Protein AF-A0A328LA47-F1 (afdb_monomer_lite)

Sequence (60 aa):
MICGELITWMEYRGVIIFEILCENSMVEIFSYKYLIFNFEHINGGKYVLFDTSTKKVFII

pLDDT: mean 75.48, std 10.47, range [55.66, 92.31]

Secondary structure (DSSP, 8-state):
----EEEEEEEETTEEEEEEEETTEEEEEEEETTEEEEEEEETTTEEEEEETTTTEEEE-

Radius of gyration: 11.63 Å; chains: 1; bounding box: 26×24×29 Å

Structure (mmCIF, N/CA/C/O backbone):
data_AF-A0A328LA47-F1
#
_entry.id   AF-A0A328LA47-F1
#
loop_
_atom_site.group_PDB
_atom_site.id
_atom_site.type_symbol
_atom_site.label_atom_id
_atom_site.label_alt_id
_atom_site.label_comp_id
_atom_site.label_asym_id
_atom_site.label_entity_id
_atom_site.label_seq_id
_atom_site.pdbx_PDB_ins_code
_atom_site.Cartn_x
_atom_site.Cartn_y
_atom_site.Cartn_z
_atom_site.occupancy
_atom_site.B_iso_or_equiv
_atom_site.auth_seq_id
_atom_site.auth_comp_id
_atom_site.auth_asym_id
_atom_site.auth_atom_id
_atom_site.pdbx_PDB_model_num
ATOM 1 N N . MET A 1 1 ? 2.348 -8.505 2.833 1.00 56.34 1 MET A N 1
ATOM 2 C CA . MET A 1 1 ? 3.629 -7.996 3.356 1.00 56.34 1 MET A CA 1
ATOM 3 C C . MET A 1 1 ? 4.362 -7.421 2.163 1.00 56.34 1 MET A C 1
ATOM 5 O O . MET A 1 1 ? 4.659 -8.190 1.263 1.00 56.34 1 MET A O 1
ATOM 9 N N . ILE A 1 2 ? 4.517 -6.099 2.096 1.00 62.47 2 ILE A N 1
ATOM 10 C CA . ILE A 1 2 ? 5.310 -5.437 1.050 1.00 62.47 2 ILE A CA 1
ATOM 11 C C . ILE A 1 2 ? 6.705 -5.245 1.642 1.00 62.47 2 ILE A C 1
ATOM 13 O O . ILE A 1 2 ? 6.817 -4.751 2.762 1.00 62.47 2 ILE A O 1
ATOM 17 N N . CYS A 1 3 ? 7.736 -5.708 0.940 1.00 65.69 3 CYS A N 1
ATOM 18 C CA . CYS A 1 3 ? 9.13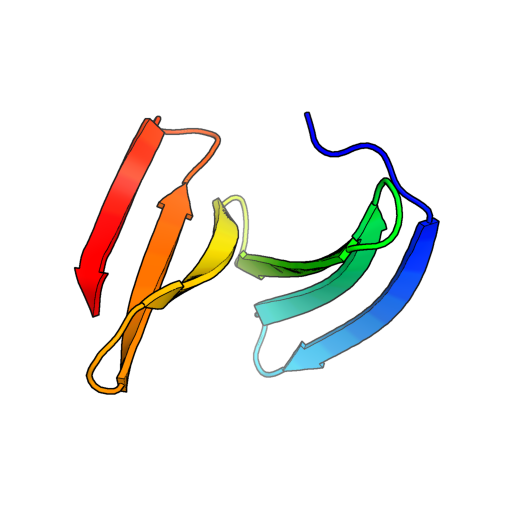0 -5.593 1.354 1.00 65.69 3 CYS A CA 1
ATOM 19 C C . CYS A 1 3 ? 9.872 -4.828 0.259 1.00 65.69 3 CYS A C 1
ATOM 21 O O . CYS A 1 3 ? 9.913 -5.284 -0.878 1.00 65.69 3 CYS A O 1
ATOM 23 N N . GLY A 1 4 ? 10.405 -3.659 0.590 1.00 79.88 4 GLY A N 1
ATOM 24 C CA . GLY A 1 4 ? 11.067 -2.779 -0.365 1.00 79.88 4 GLY A CA 1
ATOM 25 C C . GLY A 1 4 ? 11.767 -1.626 0.340 1.00 79.88 4 GLY A C 1
ATOM 26 O O . GLY A 1 4 ? 11.664 -1.479 1.561 1.00 79.88 4 GLY A O 1
ATOM 27 N N . GLU A 1 5 ? 12.482 -0.814 -0.430 1.00 84.88 5 GLU A N 1
ATOM 28 C CA . GLU A 1 5 ? 13.166 0.375 0.080 1.00 84.88 5 GLU A CA 1
ATOM 29 C C . GLU A 1 5 ? 12.209 1.570 0.069 1.00 84.88 5 GLU A C 1
ATOM 31 O O . GLU A 1 5 ? 11.600 1.879 -0.957 1.00 84.88 5 GLU A O 1
ATOM 36 N N . LEU A 1 6 ? 12.062 2.241 1.216 1.00 87.31 6 LEU A N 1
ATOM 37 C CA . LEU A 1 6 ? 11.321 3.498 1.296 1.00 87.31 6 LEU A CA 1
ATOM 38 C C . LEU A 1 6 ? 12.117 4.583 0.566 1.00 87.31 6 LEU A C 1
ATOM 40 O O . LEU A 1 6 ? 13.218 4.928 0.991 1.00 87.31 6 LEU A O 1
ATOM 44 N N . ILE A 1 7 ? 11.539 5.134 -0.497 1.00 92.31 7 ILE A N 1
ATOM 45 C CA . ILE A 1 7 ? 12.161 6.189 -1.300 1.00 92.31 7 ILE A CA 1
ATOM 46 C C . ILE A 1 7 ? 11.836 7.554 -0.704 1.00 92.31 7 ILE A C 1
ATOM 48 O O . ILE A 1 7 ? 12.728 8.349 -0.412 1.00 92.31 7 ILE A O 1
ATOM 52 N N . THR A 1 8 ? 10.550 7.816 -0.484 1.00 91.94 8 THR A N 1
ATOM 53 C CA . THR A 1 8 ? 10.064 9.046 0.136 1.00 91.94 8 THR A CA 1
ATOM 54 C C . THR A 1 8 ? 8.738 8.799 0.840 1.00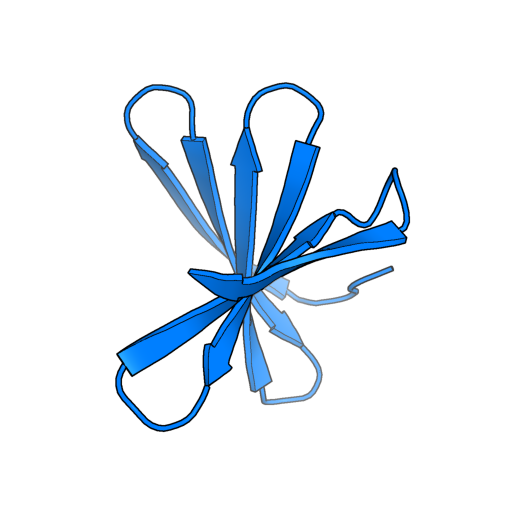 91.94 8 THR A C 1
ATOM 56 O O . THR A 1 8 ? 8.055 7.797 0.611 1.00 91.94 8 THR A O 1
ATOM 59 N N . TRP A 1 9 ? 8.377 9.725 1.718 1.00 89.62 9 TRP A N 1
ATOM 60 C CA . TRP A 1 9 ? 7.055 9.774 2.310 1.00 89.62 9 TRP A CA 1
ATOM 61 C C . TRP A 1 9 ? 6.594 11.219 2.460 1.00 89.62 9 TRP A C 1
ATOM 63 O O . TRP A 1 9 ? 7.398 12.135 2.645 1.00 89.62 9 TRP A O 1
ATOM 73 N N . MET A 1 10 ? 5.282 11.417 2.409 1.00 92.12 10 MET A N 1
ATOM 74 C CA . MET A 1 10 ? 4.668 12.706 2.702 1.00 92.12 10 MET A CA 1
ATOM 75 C C . MET A 1 10 ? 3.392 12.532 3.512 1.00 92.12 10 MET A C 1
ATOM 77 O O . MET A 1 10 ? 2.652 11.570 3.325 1.00 92.12 10 MET A O 1
ATOM 81 N N . GLU A 1 11 ? 3.116 13.486 4.396 1.00 88.06 11 GLU A N 1
ATOM 82 C CA . GLU A 1 11 ? 1.848 13.560 5.112 1.00 88.06 11 GLU A CA 1
ATOM 83 C C . GLU A 1 11 ? 1.009 14.722 4.577 1.00 88.06 11 GLU A C 1
ATOM 85 O O . GLU A 1 11 ? 1.468 15.863 4.496 1.00 88.06 11 GLU A O 1
ATOM 90 N N . TYR A 1 12 ? -0.250 14.446 4.247 1.00 84.69 12 TYR A N 1
ATOM 91 C CA . TYR A 1 12 ? -1.222 15.460 3.877 1.00 84.69 12 TYR A CA 1
ATOM 92 C C . TYR A 1 12 ? -2.556 15.212 4.576 1.00 84.69 12 TYR A C 1
ATOM 94 O O . TYR A 1 12 ? -3.234 14.215 4.335 1.00 84.69 12 TYR A O 1
ATOM 102 N N . ARG A 1 13 ? -2.958 16.149 5.445 1.00 88.25 13 ARG A N 1
ATOM 103 C CA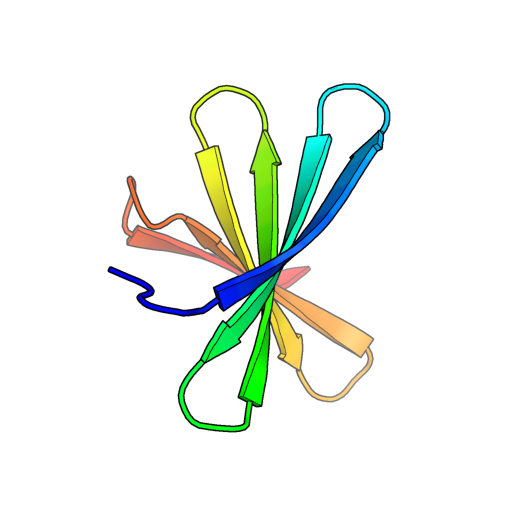 . ARG A 1 13 ? -4.240 16.113 6.179 1.00 88.25 13 ARG A CA 1
ATOM 104 C C . ARG A 1 13 ? -4.496 14.777 6.908 1.00 88.25 13 ARG A C 1
ATOM 106 O O . ARG A 1 13 ? -5.625 14.290 6.936 1.00 88.25 13 ARG A O 1
ATOM 113 N N . GLY A 1 14 ? -3.452 14.200 7.508 1.00 82.56 14 GLY A N 1
ATOM 114 C CA . GLY A 1 14 ? -3.520 12.940 8.257 1.00 82.56 14 GLY A CA 1
ATOM 115 C C . GLY A 1 14 ? -3.496 11.671 7.398 1.00 82.56 14 GLY A C 1
ATOM 116 O O . GLY A 1 14 ? -3.681 10.579 7.933 1.00 82.56 14 GLY A O 1
ATOM 117 N N . VAL A 1 15 ? -3.292 11.806 6.085 1.00 84.62 15 VAL A N 1
ATOM 118 C CA . VAL A 1 15 ? -2.957 10.702 5.180 1.00 84.62 15 VAL A CA 1
ATOM 119 C C . VAL A 1 15 ? -1.447 10.697 4.981 1.00 84.62 15 VAL A C 1
ATOM 121 O O . VAL A 1 15 ? -0.883 11.728 4.623 1.00 84.62 15 VAL A O 1
ATOM 124 N N . ILE A 1 16 ? -0.803 9.555 5.194 1.00 85.62 16 ILE A N 1
ATOM 125 C CA . ILE A 1 16 ? 0.617 9.355 4.898 1.00 85.62 16 ILE A CA 1
ATOM 126 C C . ILE A 1 16 ? 0.719 8.584 3.589 1.00 85.62 16 ILE A C 1
ATOM 128 O O . ILE A 1 16 ? 0.088 7.542 3.443 1.00 85.62 16 ILE A O 1
ATOM 132 N N . ILE A 1 17 ? 1.504 9.090 2.652 1.00 87.50 17 ILE A N 1
ATOM 133 C CA . ILE A 1 17 ? 1.798 8.449 1.374 1.00 87.50 17 ILE A CA 1
ATOM 134 C C . ILE A 1 17 ? 3.240 7.964 1.441 1.00 87.50 17 ILE A C 1
ATOM 136 O O . ILE A 1 17 ? 4.125 8.739 1.802 1.00 87.50 17 ILE A O 1
ATOM 140 N N . PHE A 1 18 ? 3.469 6.697 1.117 1.00 85.69 18 PHE A N 1
ATOM 141 C CA . PHE A 1 18 ? 4.786 6.081 1.020 1.00 85.69 18 PHE A CA 1
ATOM 142 C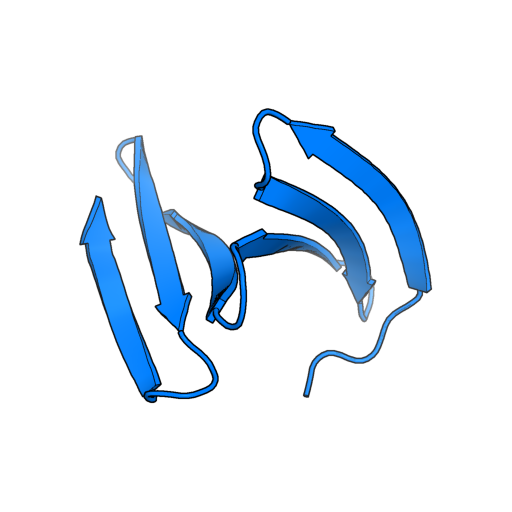 C . PHE A 1 18 ? 5.046 5.698 -0.430 1.00 85.69 18 PHE A C 1
ATOM 144 O O . PHE A 1 18 ? 4.245 4.973 -1.016 1.00 85.69 18 PHE A O 1
ATOM 151 N N . GLU A 1 19 ? 6.183 6.120 -0.968 1.00 88.06 19 GLU A N 1
ATOM 152 C CA . GLU A 1 19 ? 6.711 5.602 -2.227 1.00 88.06 19 GLU A CA 1
ATOM 153 C C . GLU A 1 19 ? 7.777 4.555 -1.904 1.00 88.06 19 GLU A C 1
ATOM 155 O O . GLU A 1 19 ? 8.788 4.851 -1.259 1.00 88.06 19 GLU A O 1
ATOM 160 N N . ILE A 1 20 ? 7.531 3.313 -2.313 1.00 85.69 20 ILE A N 1
ATOM 161 C CA . ILE A 1 20 ? 8.374 2.161 -1.995 1.00 85.69 20 ILE A CA 1
ATOM 162 C C . ILE A 1 20 ? 8.833 1.510 -3.296 1.00 85.69 20 ILE A C 1
ATOM 164 O O . ILE A 1 20 ? 8.014 1.156 -4.144 1.00 85.69 20 ILE A O 1
ATOM 168 N N . LEU A 1 21 ? 10.140 1.297 -3.429 1.00 83.44 21 LEU A N 1
ATOM 169 C CA . LEU A 1 21 ? 10.713 0.523 -4.525 1.00 83.44 21 LEU A CA 1
ATOM 170 C C . LEU A 1 21 ? 10.753 -0.958 -4.133 1.00 83.44 21 LEU A C 1
ATOM 172 O O . LEU A 1 21 ? 11.440 -1.346 -3.185 1.00 83.44 21 LEU A O 1
ATOM 176 N N . CYS A 1 22 ? 10.025 -1.792 -4.870 1.00 81.56 22 CYS A N 1
ATOM 177 C CA . CYS A 1 22 ? 9.899 -3.228 -4.637 1.00 81.56 22 CYS A CA 1
ATOM 178 C C . CYS A 1 22 ? 10.190 -3.988 -5.935 1.00 81.56 22 CYS A C 1
ATOM 180 O O . CYS A 1 22 ? 9.468 -3.824 -6.913 1.00 81.56 22 CYS A O 1
ATOM 182 N N . GLU A 1 23 ? 11.238 -4.819 -5.958 1.00 81.81 23 GLU A N 1
ATOM 183 C CA . GLU A 1 23 ? 11.571 -5.707 -7.092 1.00 81.81 23 GLU A CA 1
ATOM 184 C C . GLU A 1 23 ? 11.543 -5.004 -8.473 1.00 81.81 23 GLU A C 1
ATOM 186 O O . GLU A 1 23 ? 11.041 -5.542 -9.457 1.00 81.81 23 GLU A O 1
ATOM 191 N N . ASN A 1 24 ? 12.092 -3.784 -8.544 1.00 81.81 24 ASN A N 1
ATOM 192 C CA . ASN A 1 24 ? 12.119 -2.893 -9.721 1.00 81.81 24 ASN A CA 1
ATOM 193 C C . ASN A 1 24 ? 10.786 -2.228 -10.112 1.00 81.81 24 ASN A C 1
ATOM 195 O O . ASN A 1 24 ? 10.695 -1.638 -11.187 1.00 81.81 24 ASN A O 1
ATOM 199 N N . SER A 1 25 ? 9.772 -2.276 -9.251 1.00 79.62 25 SER A N 1
ATOM 200 C CA . SER A 1 25 ? 8.507 -1.556 -9.424 1.00 79.62 25 SER A CA 1
ATOM 201 C C . SER A 1 25 ? 8.315 -0.528 -8.314 1.00 79.62 25 SER A C 1
ATOM 203 O O . SER A 1 25 ? 8.613 -0.798 -7.151 1.00 79.62 25 SER A O 1
ATOM 205 N N . MET A 1 26 ? 7.805 0.652 -8.669 1.00 82.19 26 MET A N 1
ATOM 206 C CA . MET A 1 26 ? 7.362 1.634 -7.680 1.00 82.19 26 MET A CA 1
ATOM 207 C C . MET A 1 26 ? 5.955 1.287 -7.205 1.00 82.19 26 MET A C 1
ATOM 209 O O . MET A 1 26 ? 5.063 1.051 -8.019 1.00 82.19 26 MET A O 1
ATOM 213 N N . VAL A 1 27 ? 5.772 1.272 -5.889 1.00 82.06 27 VAL A N 1
ATOM 214 C CA . VAL A 1 27 ? 4.491 1.039 -5.225 1.00 82.06 27 VAL A CA 1
ATOM 215 C C . VAL A 1 27 ? 4.183 2.234 -4.337 1.00 82.06 27 VAL A C 1
ATOM 217 O O . VAL A 1 27 ? 5.001 2.613 -3.498 1.00 82.06 27 VAL A O 1
ATOM 220 N N . GLU A 1 28 ? 2.985 2.790 -4.487 1.00 84.50 28 GLU A N 1
ATOM 221 C CA . GLU A 1 28 ? 2.459 3.805 -3.581 1.00 84.50 28 GLU A CA 1
ATOM 222 C C . GLU A 1 28 ? 1.524 3.168 -2.550 1.00 84.50 28 GLU A C 1
ATOM 224 O O . GLU A 1 28 ? 0.578 2.443 -2.883 1.00 84.50 28 GLU A O 1
ATOM 229 N N . ILE A 1 29 ? 1.788 3.454 -1.277 1.00 82.44 29 ILE A N 1
ATOM 230 C CA . ILE A 1 29 ? 0.954 3.022 -0.157 1.00 82.44 29 ILE A CA 1
ATOM 231 C C . ILE A 1 29 ? 0.407 4.250 0.556 1.00 82.44 29 ILE A C 1
ATOM 233 O O . ILE A 1 29 ? 1.154 5.146 0.935 1.00 82.44 29 ILE A O 1
ATOM 237 N N . PHE A 1 30 ? -0.894 4.251 0.817 1.00 84.06 30 PHE A N 1
ATOM 238 C CA . PHE A 1 30 ? -1.571 5.283 1.586 1.00 84.06 30 PHE A CA 1
ATOM 239 C C . PHE A 1 30 ? -1.936 4.725 2.955 1.00 84.06 30 PHE A C 1
ATOM 241 O O . PHE A 1 30 ? -2.561 3.673 3.066 1.00 84.06 30 PHE A O 1
ATOM 248 N N . SER A 1 31 ? -1.585 5.441 4.012 1.00 82.19 31 SER A N 1
ATOM 249 C CA . SER A 1 31 ? -1.994 5.142 5.377 1.00 82.19 31 SER A CA 1
ATOM 250 C C . SER A 1 31 ? -2.890 6.250 5.907 1.00 82.19 31 SER A C 1
ATOM 252 O O . SER A 1 31 ? -2.560 7.431 5.816 1.00 82.19 31 SER A O 1
ATOM 254 N N . TYR A 1 32 ? -4.031 5.874 6.476 1.00 82.00 32 TYR A N 1
ATOM 255 C CA . TYR A 1 32 ? -4.922 6.789 7.180 1.00 82.00 32 TYR A CA 1
ATOM 256 C C . TYR A 1 32 ? -5.376 6.155 8.491 1.00 82.00 32 TYR A C 1
ATOM 258 O O . TYR A 1 32 ? -6.089 5.146 8.503 1.00 82.00 32 TYR A O 1
ATOM 266 N N . LYS A 1 33 ? -4.987 6.765 9.616 1.00 80.94 33 LYS A N 1
ATOM 267 C CA . LYS A 1 33 ? -5.170 6.205 10.965 1.00 80.94 33 LYS A CA 1
ATOM 268 C C . LYS A 1 33 ? -4.559 4.800 11.074 1.00 80.94 33 LYS A C 1
ATOM 270 O O . LYS A 1 33 ? -3.348 4.671 11.168 1.00 80.94 33 LYS A O 1
ATOM 275 N N . TYR A 1 34 ? -5.395 3.763 11.075 1.00 73.62 34 TYR A N 1
ATOM 276 C CA . TYR A 1 34 ? -4.997 2.357 11.214 1.00 73.62 34 TYR A CA 1
ATOM 277 C C . TYR A 1 34 ? -5.152 1.573 9.903 1.00 73.62 34 TYR A C 1
ATOM 279 O O . TYR A 1 34 ? -4.962 0.359 9.888 1.00 73.62 34 TYR A O 1
ATOM 287 N N . LEU A 1 35 ? -5.577 2.243 8.829 1.00 72.94 35 LEU A N 1
ATOM 288 C CA . LEU A 1 35 ? -5.872 1.632 7.540 1.00 72.94 35 LEU A CA 1
ATOM 289 C C . LEU A 1 35 ? -4.694 1.845 6.599 1.00 72.94 35 LEU A C 1
ATOM 291 O O . LEU A 1 35 ? -4.172 2.954 6.515 1.00 72.94 35 LEU A O 1
ATOM 295 N N . ILE A 1 36 ? -4.311 0.786 5.892 1.00 73.56 36 ILE A N 1
ATOM 296 C CA . ILE A 1 36 ? -3.230 0.790 4.907 1.00 73.56 36 ILE A CA 1
ATOM 297 C C . ILE A 1 36 ? -3.822 0.339 3.579 1.00 73.56 36 ILE A C 1
ATOM 299 O O . ILE A 1 36 ? -4.384 -0.757 3.496 1.00 73.56 36 ILE A O 1
ATOM 303 N N . PHE A 1 37 ? -3.665 1.177 2.563 1.00 74.75 37 PHE A N 1
ATOM 304 C CA . PHE A 1 37 ? -4.170 0.971 1.219 1.00 74.75 37 PHE A CA 1
ATOM 305 C C . PHE A 1 37 ? -3.018 0.901 0.227 1.00 74.75 37 PHE A C 1
ATOM 307 O O . PHE A 1 37 ? -2.187 1.805 0.185 1.00 74.75 37 PHE A O 1
ATOM 314 N N . ASN A 1 38 ? -3.005 -0.131 -0.611 1.00 73.19 38 ASN A N 1
ATOM 315 C CA . ASN A 1 38 ? -2.228 -0.079 -1.848 1.00 73.19 38 ASN A CA 1
ATOM 316 C C . ASN A 1 38 ? -2.996 0.738 -2.876 1.00 73.19 38 ASN A C 1
ATOM 318 O O . ASN A 1 38 ? -4.221 0.611 -2.951 1.00 73.19 38 ASN A O 1
ATOM 322 N N . PHE A 1 39 ? -2.275 1.533 -3.656 1.00 70.38 39 PHE A N 1
ATOM 323 C CA . PHE A 1 39 ? -2.847 2.350 -4.712 1.00 70.38 39 PHE A CA 1
ATOM 324 C C . PHE A 1 39 ? -2.387 1.815 -6.061 1.00 70.38 39 PHE A C 1
ATOM 326 O O . PHE A 1 39 ? -1.210 1.891 -6.404 1.00 70.38 39 PHE A O 1
ATOM 333 N N . GLU A 1 40 ? -3.318 1.250 -6.822 1.00 68.00 40 GLU A N 1
ATOM 334 C CA . GLU A 1 40 ? -3.056 0.841 -8.199 1.00 68.00 40 GLU A CA 1
ATOM 335 C C . GLU A 1 40 ? -3.988 1.589 -9.144 1.00 68.00 40 GLU A C 1
ATOM 337 O O . GLU A 1 40 ? -5.215 1.587 -8.990 1.00 68.00 40 GLU A O 1
ATOM 342 N N . HIS A 1 41 ? -3.387 2.235 -10.140 1.00 61.66 41 HIS A N 1
ATOM 343 C CA . HIS A 1 41 ? -4.125 2.845 -11.231 1.00 61.66 41 HIS A CA 1
ATOM 344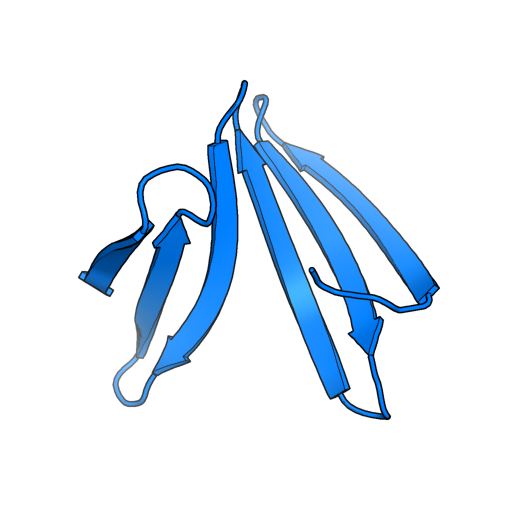 C C . HIS A 1 41 ? -4.642 1.746 -12.164 1.00 61.66 41 HIS A C 1
ATOM 346 O O . HIS A 1 41 ? -3.867 0.963 -12.714 1.00 61.66 41 HIS A O 1
ATOM 352 N N . ILE A 1 42 ? -5.956 1.711 -12.376 1.00 65.62 42 ILE A N 1
ATOM 353 C CA . ILE A 1 42 ? -6.598 0.815 -13.338 1.00 65.62 42 ILE A CA 1
ATOM 354 C C . ILE A 1 42 ? -7.106 1.616 -14.539 1.00 65.62 42 ILE A C 1
ATOM 356 O O . ILE A 1 42 ? -7.446 2.797 -14.450 1.00 65.62 42 ILE A O 1
ATOM 360 N N . ASN A 1 43 ? -7.145 0.962 -15.701 1.00 55.66 43 ASN A N 1
ATOM 361 C CA . ASN A 1 43 ? -7.535 1.595 -16.960 1.00 55.66 43 ASN A CA 1
ATOM 362 C C . ASN A 1 43 ? -8.861 2.368 -16.846 1.00 55.66 43 ASN A C 1
ATOM 364 O O . ASN A 1 43 ? -9.849 1.869 -16.305 1.00 55.66 43 ASN A O 1
ATOM 368 N N . GLY A 1 44 ? -8.884 3.576 -17.419 1.00 60.28 44 GLY A N 1
ATOM 369 C CA . GLY A 1 44 ? -10.057 4.455 -17.411 1.00 60.28 44 GLY A CA 1
ATOM 370 C C . GLY A 1 44 ? -10.089 5.490 -16.281 1.00 60.28 44 GLY A C 1
ATOM 371 O O . GLY A 1 44 ? -11.159 6.033 -16.020 1.00 60.28 44 GLY A O 1
ATOM 372 N N . GLY A 1 45 ? -8.954 5.765 -15.626 1.00 60.19 45 GLY A N 1
ATOM 373 C CA . GLY A 1 45 ? -8.836 6.806 -14.594 1.00 60.19 45 GLY A CA 1
ATOM 374 C C . GLY A 1 45 ? -9.445 6.419 -13.246 1.00 60.19 45 GLY A C 1
ATOM 375 O O . GLY A 1 45 ? -9.757 7.299 -12.447 1.00 60.19 45 GLY A O 1
ATOM 376 N N . LYS A 1 46 ? -9.652 5.117 -13.025 1.00 57.19 46 LYS A N 1
ATOM 377 C CA . LYS A 1 46 ? -10.156 4.556 -11.771 1.00 57.19 46 LYS A CA 1
ATOM 378 C C . LYS A 1 46 ? -8.989 4.056 -10.927 1.00 57.19 46 LYS A C 1
ATOM 380 O O . LYS A 1 46 ? -7.920 3.739 -11.451 1.00 57.19 46 LYS A O 1
ATOM 385 N N . TYR A 1 47 ? -9.213 3.928 -9.630 1.00 63.75 47 TYR A N 1
ATOM 386 C CA . TYR A 1 47 ? -8.214 3.467 -8.678 1.00 63.75 47 TYR A CA 1
ATOM 387 C C . TYR A 1 47 ? -8.748 2.294 -7.872 1.00 63.75 47 TYR A C 1
ATOM 389 O O . TYR A 1 47 ? -9.931 2.237 -7.524 1.00 63.75 47 TYR A O 1
ATOM 397 N N . VAL A 1 48 ? -7.857 1.355 -7.566 1.00 60.59 48 VAL A N 1
ATOM 398 C CA . VAL A 1 48 ? -8.127 0.274 -6.621 1.00 60.59 48 VAL A CA 1
ATOM 399 C C . VAL A 1 48 ? -7.403 0.582 -5.321 1.00 60.59 48 VAL A C 1
ATOM 401 O O . VAL A 1 48 ? -6.189 0.762 -5.310 1.00 60.59 48 VAL A O 1
ATOM 404 N N . LEU A 1 49 ? -8.158 0.617 -4.226 1.00 65.31 49 LEU A N 1
ATOM 405 C CA . LEU A 1 49 ? -7.640 0.680 -2.864 1.00 65.31 49 LEU A CA 1
ATOM 406 C C . LEU A 1 49 ? -7.788 -0.700 -2.229 1.00 65.31 49 LEU A C 1
ATOM 408 O O . LEU A 1 49 ? -8.907 -1.204 -2.082 1.00 65.31 49 LEU A O 1
ATOM 412 N N . PHE A 1 50 ? -6.672 -1.303 -1.827 1.00 65.19 50 PHE A N 1
ATOM 41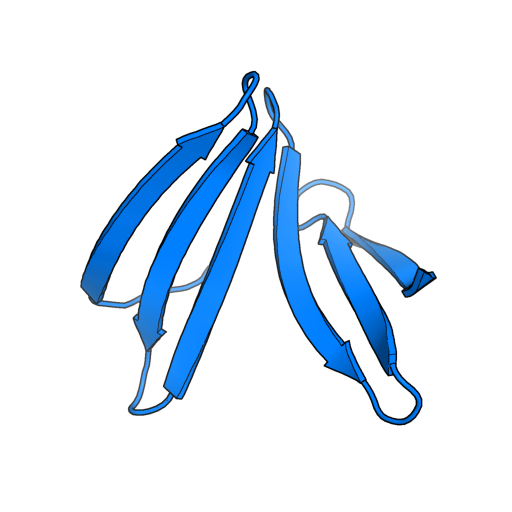3 C CA . PHE A 1 50 ? -6.684 -2.591 -1.134 1.00 65.19 50 PHE A CA 1
ATOM 414 C C . PHE A 1 50 ? -6.409 -2.417 0.359 1.00 65.19 50 PHE A C 1
ATOM 416 O O . PHE A 1 50 ? -5.274 -2.143 0.742 1.00 65.19 50 PHE A O 1
ATOM 423 N N . ASP A 1 51 ? -7.427 -2.610 1.202 1.00 68.44 51 ASP A N 1
ATOM 424 C CA . ASP A 1 51 ? -7.247 -2.655 2.654 1.00 68.44 51 ASP A CA 1
ATOM 425 C C . ASP A 1 51 ? -6.670 -4.017 3.055 1.00 68.44 51 ASP A C 1
ATOM 427 O O . ASP A 1 51 ? -7.355 -5.046 3.062 1.00 68.44 51 ASP A O 1
ATOM 431 N N . THR A 1 52 ? -5.391 -4.012 3.416 1.00 63.38 52 THR A N 1
ATOM 432 C CA . THR A 1 52 ? -4.655 -5.222 3.809 1.00 63.38 52 THR A CA 1
ATOM 433 C C . THR A 1 52 ? -5.103 -5.821 5.147 1.00 63.38 52 THR A C 1
ATOM 435 O O . THR A 1 52 ? -4.914 -7.020 5.356 1.00 63.38 52 THR A O 1
ATOM 438 N N . SER A 1 53 ? -5.727 -5.033 6.027 1.00 65.06 53 SER A N 1
ATOM 439 C CA . SER A 1 53 ? -6.251 -5.480 7.324 1.00 65.06 53 SER A CA 1
ATOM 440 C C . SER A 1 53 ? -7.578 -6.211 7.155 1.00 65.06 53 SER A C 1
ATOM 442 O O . SER A 1 53 ? -7.752 -7.335 7.629 1.00 65.06 53 SER A O 1
ATOM 444 N N . THR A 1 54 ? -8.513 -5.600 6.424 1.00 74.19 54 THR A N 1
ATOM 445 C CA . THR A 1 54 ? -9.868 -6.151 6.271 1.00 74.19 54 THR A CA 1
ATOM 446 C C . THR A 1 54 ? -10.048 -7.019 5.026 1.00 74.19 54 THR A C 1
ATOM 448 O O . THR A 1 54 ? -11.113 -7.615 4.856 1.00 74.19 54 THR A O 1
ATOM 451 N N . LYS A 1 55 ? -9.020 -7.119 4.168 1.00 72.31 55 LYS A N 1
ATOM 452 C CA . LYS A 1 55 ? -9.059 -7.783 2.852 1.00 72.31 55 LYS A CA 1
ATOM 453 C C . LYS A 1 55 ? -10.175 -7.245 1.947 1.00 72.31 55 LYS A C 1
ATOM 455 O O . LYS A 1 55 ? -10.747 -7.989 1.150 1.00 72.31 55 LYS A O 1
ATOM 460 N N . LYS A 1 56 ? -10.517 -5.962 2.089 1.00 69.31 56 LYS A N 1
ATOM 461 C CA . LYS A 1 56 ? -11.534 -5.289 1.272 1.00 69.31 56 LYS A CA 1
ATOM 462 C C . LYS A 1 56 ? -10.892 -4.570 0.097 1.00 69.31 56 LYS A C 1
ATOM 464 O O . LYS A 1 56 ? -9.812 -3.997 0.219 1.00 69.31 56 LYS A O 1
ATOM 469 N N . VAL A 1 57 ? -11.608 -4.577 -1.020 1.00 64.06 57 VAL A N 1
ATOM 470 C CA . VAL A 1 57 ? -11.242 -3.871 -2.247 1.00 64.06 57 VAL A CA 1
ATOM 471 C C . VAL A 1 57 ? -12.239 -2.742 -2.457 1.00 64.06 57 VAL A C 1
ATOM 473 O O . VAL A 1 57 ? -13.446 -2.987 -2.456 1.00 64.06 57 VAL A O 1
ATOM 476 N N . PHE A 1 58 ? -11.747 -1.523 -2.647 1.00 67.50 58 PHE A N 1
ATOM 477 C CA . PHE A 1 58 ? -12.567 -0.379 -3.037 1.00 67.50 58 PHE A CA 1
ATOM 478 C C . PHE A 1 58 ? -12.151 0.074 -4.436 1.00 67.50 58 PHE A C 1
ATOM 480 O O . PHE A 1 58 ? -10.960 0.169 -4.719 1.00 67.50 58 PHE A O 1
ATOM 487 N N . ILE A 1 59 ? -13.134 0.330 -5.300 1.00 64.50 59 ILE A N 1
ATOM 488 C CA . ILE A 1 59 ? -12.930 0.867 -6.649 1.00 64.50 59 ILE A CA 1
ATOM 489 C C . ILE A 1 59 ? -13.538 2.266 -6.662 1.00 64.50 59 ILE A C 1
ATOM 491 O O . ILE A 1 59 ? -14.734 2.403 -6.393 1.00 64.50 59 ILE A O 1
ATOM 495 N N . ILE A 1 60 ? -12.721 3.274 -6.952 1.00 66.31 60 ILE A N 1
ATOM 496 C CA . ILE A 1 60 ? -13.106 4.694 -7.011 1.00 66.31 60 ILE A CA 1
ATOM 497 C C . ILE A 1 60 ? -12.735 5.308 -8.354 1.00 66.31 60 ILE A C 1
ATOM 499 O O . ILE A 1 60 ? -11.705 4.897 -8.931 1.00 66.31 60 ILE A O 1
#

Foldseek 3Di:
DADFDFPDWDDDPQKIWTFGQGPNDTWIWIDHDHWIWTWDQDPPRWIWTQGPVVRDIDID